Protein AF-A0A4R5Q5Q1-F1 (afdb_monomer)

Solvent-accessible surface area (backbone atoms only — not comparable to full-atom values): 4456 Å² total; per-residue (Å²): 132,67,69,62,60,58,48,51,53,51,52,53,47,52,51,53,51,52,52,49,53,60,56,52,75,71,53,85,68,96,64,83,73,42,58,65,61,29,56,77,68,69,35,51,70,68,43,57,77,78,41,97,58,65,42,70,67,53,49,50,47,64,67,64,56,77,74,76,75,85,125

Secondary structure (DSSP, 8-state):
--HHHHHHHHHHHHHHHHHHHHHHHH--SS----HHHHHHTT-HHHHHTT-SS--HHHHHHHHH-------

InterPro domains:
  IPR007296 Rv2567-like, DUF403 [PF04168] (1-65)

pLDDT: mean 71.83, std 11.67, range [43.69, 87.69]

Radius of gyration: 13.48 Å; Cα contacts (8 Å, |Δi|>4): 30; chains: 1; bounding box: 35×32×26 Å

Sequence (71 aa):
MFWLARYVERAENLARILDVDATFARNQRGDQDWLPVLQLNADETRFAEAHDAPTAESVLHFYLLIRPGRS

Foldseek 3Di:
DPPVVVVVLVVVLVVLVVLVVVLVVPCPDDDPDCVVSCVVVVCVVVLVVPDVDRDPVSSCCVSVPPPDDDD

Organism: NCBI:txid1442381

Mean predicted aligned error: 9.23 Å

Structure (mmCIF, N/CA/C/O backbone):
data_AF-A0A4R5Q5Q1-F1
#
_entry.id   AF-A0A4R5Q5Q1-F1
#
loop_
_atom_site.group_PDB
_atom_site.id
_atom_site.type_symbol
_atom_site.label_atom_id
_atom_site.label_alt_id
_atom_site.label_comp_id
_atom_site.label_asym_id
_atom_site.label_entity_id
_atom_site.label_seq_id
_atom_site.pdbx_PDB_ins_code
_atom_site.Cartn_x
_atom_site.Cartn_y
_atom_site.Cartn_z
_atom_site.occupancy
_atom_site.B_iso_or_equiv
_atom_site.auth_seq_id
_atom_site.auth_comp_id
_atom_site.auth_asym_id
_atom_site.auth_atom_id
_atom_site.pdbx_PDB_model_num
ATOM 1 N N . MET A 1 1 ? -16.807 16.253 12.277 1.00 55.84 1 MET A N 1
ATOM 2 C CA . MET A 1 1 ? -15.576 16.728 11.604 1.00 55.84 1 MET A CA 1
ATOM 3 C C . MET A 1 1 ? -15.166 15.724 10.522 1.00 55.84 1 MET A C 1
ATOM 5 O O . MET A 1 1 ? -14.241 14.958 10.728 1.00 55.84 1 MET A O 1
ATOM 9 N N . PHE A 1 2 ? -15.883 15.662 9.393 1.00 61.44 2 PHE A N 1
ATOM 10 C CA . PHE A 1 2 ? -15.730 14.568 8.409 1.00 61.44 2 PHE A CA 1
ATOM 11 C C . PHE A 1 2 ? -14.820 14.904 7.213 1.00 61.44 2 PHE A C 1
ATOM 13 O O . PHE A 1 2 ? -14.356 14.005 6.519 1.00 61.44 2 PHE A O 1
ATOM 20 N N . TRP A 1 3 ? -14.535 16.187 6.969 1.00 53.38 3 TRP A N 1
ATOM 21 C CA . TRP A 1 3 ? -13.799 16.611 5.771 1.00 53.38 3 TRP A CA 1
ATOM 22 C C . TRP A 1 3 ? -12.287 16.334 5.859 1.00 53.38 3 TRP A C 1
ATOM 24 O O . TRP A 1 3 ? -11.684 15.936 4.867 1.00 53.38 3 TRP A O 1
ATOM 34 N N . LEU A 1 4 ? -11.694 16.485 7.049 1.00 65.25 4 LEU A N 1
ATOM 35 C CA . LEU A 1 4 ? -10.267 16.246 7.293 1.00 65.25 4 LEU A CA 1
ATOM 36 C C . LEU A 1 4 ? -9.912 14.757 7.218 1.00 65.25 4 LEU A C 1
ATOM 38 O O . LEU A 1 4 ? -8.939 14.403 6.564 1.00 65.25 4 LEU A O 1
ATOM 42 N N . ALA A 1 5 ? -10.737 13.887 7.808 1.00 65.56 5 ALA A N 1
ATOM 43 C CA . ALA A 1 5 ? -10.528 12.438 7.771 1.00 65.56 5 ALA A CA 1
ATOM 44 C C . ALA A 1 5 ? -10.478 11.902 6.329 1.00 65.56 5 ALA A C 1
ATOM 46 O O . ALA A 1 5 ? -9.554 11.186 5.963 1.00 65.56 5 ALA A O 1
ATOM 47 N N . ARG A 1 6 ? -11.406 12.347 5.474 1.00 66.69 6 ARG A N 1
ATOM 48 C CA . ARG A 1 6 ? -11.479 11.942 4.061 1.00 66.69 6 ARG A CA 1
ATOM 49 C C . ARG A 1 6 ? -10.341 12.521 3.206 1.00 66.69 6 ARG A C 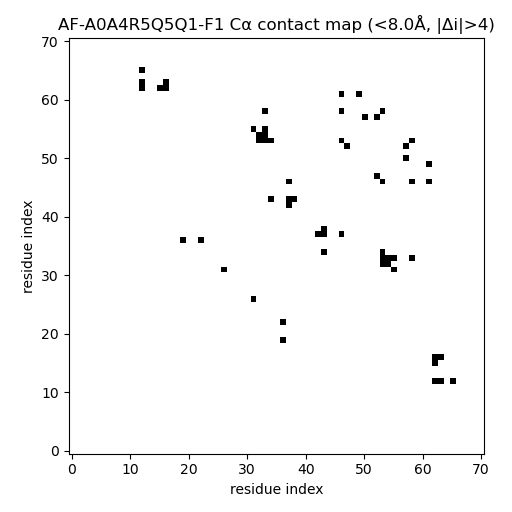1
ATOM 51 O O . ARG A 1 6 ? -9.993 11.953 2.175 1.00 66.69 6 ARG A O 1
ATOM 58 N N . TYR A 1 7 ? -9.759 13.651 3.618 1.00 67.00 7 TYR A N 1
ATOM 59 C CA . TYR A 1 7 ? -8.600 14.250 2.950 1.00 67.00 7 TYR A CA 1
ATOM 60 C C . TYR A 1 7 ? -7.299 13.515 3.301 1.00 67.00 7 TYR A C 1
ATOM 62 O O . TYR A 1 7 ? -6.487 13.258 2.415 1.00 67.00 7 TYR A O 1
ATOM 70 N N . VAL A 1 8 ? -7.134 13.132 4.571 1.00 71.94 8 VAL A N 1
ATOM 71 C CA . VAL A 1 8 ? -5.999 12.321 5.042 1.00 71.94 8 VAL A CA 1
ATOM 72 C C . VAL A 1 8 ? -6.029 10.934 4.405 1.00 71.94 8 VAL A C 1
ATOM 74 O O . VAL A 1 8 ? -5.024 10.512 3.847 1.00 71.94 8 VAL A O 1
ATOM 77 N N . GLU A 1 9 ? -7.194 10.286 4.375 1.00 71.44 9 GLU A N 1
ATOM 78 C CA . GLU A 1 9 ? -7.389 8.983 3.722 1.00 71.44 9 GLU A CA 1
ATOM 79 C C . GLU A 1 9 ? -7.000 9.030 2.235 1.00 71.44 9 GLU A C 1
ATOM 81 O O . GLU A 1 9 ? -6.282 8.168 1.734 1.00 71.44 9 GLU A O 1
ATOM 86 N N . ARG A 1 10 ? -7.395 10.093 1.520 1.00 73.75 10 ARG A N 1
ATOM 87 C CA . ARG A 1 10 ? -7.017 10.285 0.113 1.00 73.75 10 ARG A CA 1
ATOM 88 C C . ARG A 1 10 ? -5.512 10.505 -0.072 1.00 73.75 10 ARG A C 1
ATOM 90 O O . ARG A 1 10 ? -4.954 10.009 -1.049 1.00 73.75 10 ARG A O 1
ATOM 97 N N . ALA A 1 11 ? -4.868 11.259 0.818 1.00 75.06 11 ALA A N 1
ATOM 98 C CA . ALA A 1 11 ? -3.427 11.500 0.764 1.00 75.06 11 ALA A CA 1
ATOM 99 C C . ALA A 1 11 ? -2.628 10.217 1.041 1.00 75.06 11 ALA A C 1
ATOM 101 O O . ALA A 1 11 ? -1.657 9.933 0.344 1.00 75.06 11 ALA A O 1
ATOM 102 N N . GLU A 1 12 ? -3.078 9.414 2.001 1.00 74.56 12 GLU A N 1
ATOM 103 C CA . GLU A 1 12 ? -2.490 8.117 2.327 1.00 74.56 12 GLU A CA 1
ATOM 104 C C . GLU A 1 12 ? -2.614 7.126 1.162 1.00 74.56 12 GLU A C 1
ATOM 106 O O . GLU A 1 12 ? -1.647 6.450 0.812 1.00 74.56 12 GLU A O 1
ATOM 111 N N . ASN A 1 13 ? -3.770 7.098 0.492 1.00 71.81 13 ASN A N 1
ATOM 112 C CA . ASN A 1 13 ? -3.971 6.245 -0.678 1.00 71.81 13 ASN A CA 1
ATOM 113 C C . ASN A 1 13 ? -3.042 6.623 -1.841 1.00 71.81 13 ASN A C 1
ATOM 115 O O . ASN A 1 13 ? -2.499 5.752 -2.516 1.00 71.81 13 ASN A O 1
ATOM 119 N N . LEU A 1 14 ? -2.830 7.924 -2.066 1.00 72.31 14 LEU A N 1
ATOM 120 C CA . LEU A 1 14 ? -1.893 8.405 -3.083 1.00 72.31 14 LEU A CA 1
ATOM 121 C C . LEU A 1 14 ? -0.446 8.038 -2.742 1.00 72.31 14 LEU A C 1
ATOM 123 O O . LEU A 1 14 ? 0.291 7.623 -3.631 1.00 72.31 14 LEU A O 1
ATOM 127 N N . ALA A 1 15 ? -0.050 8.148 -1.472 1.00 77.00 15 ALA A N 1
ATOM 128 C CA . ALA A 1 15 ? 1.284 7.755 -1.028 1.00 77.00 15 ALA A CA 1
ATOM 129 C C . ALA A 1 15 ? 1.540 6.253 -1.242 1.00 77.00 15 ALA A C 1
ATOM 131 O O . ALA A 1 15 ? 2.584 5.896 -1.782 1.00 77.00 15 ALA A O 1
ATOM 132 N N . ARG A 1 16 ? 0.569 5.387 -0.912 1.00 74.81 16 ARG A N 1
ATOM 133 C CA . ARG A 1 16 ? 0.675 3.933 -1.143 1.00 74.81 16 ARG A CA 1
ATOM 134 C C . ARG A 1 16 ? 0.790 3.582 -2.629 1.00 74.81 16 ARG A C 1
ATOM 136 O O . ARG A 1 16 ? 1.634 2.775 -2.996 1.00 74.81 16 ARG A O 1
ATOM 143 N N . ILE A 1 17 ? -0.006 4.211 -3.499 1.00 72.06 17 ILE A N 1
ATOM 144 C CA . ILE A 1 17 ? 0.073 3.988 -4.957 1.00 72.06 17 ILE A CA 1
ATOM 145 C C . ILE A 1 17 ? 1.436 4.425 -5.520 1.00 72.06 17 ILE A C 1
ATOM 147 O O . ILE A 1 17 ? 2.000 3.736 -6.367 1.00 72.06 17 ILE A O 1
ATOM 151 N N . LEU A 1 18 ? 1.974 5.556 -5.053 1.00 72.38 18 LEU A N 1
ATOM 152 C CA . LEU A 1 18 ? 3.287 6.048 -5.483 1.00 72.38 18 LEU A CA 1
ATOM 153 C C . LEU A 1 18 ? 4.434 5.137 -5.021 1.00 72.38 18 LEU A C 1
ATOM 155 O O . LEU A 1 18 ? 5.403 4.957 -5.757 1.00 72.38 18 LEU A O 1
ATOM 159 N N . ASP A 1 19 ? 4.328 4.549 -3.830 1.00 71.75 19 ASP A N 1
ATOM 160 C CA . ASP A 1 19 ? 5.330 3.616 -3.304 1.00 71.75 19 ASP A CA 1
ATOM 161 C C . ASP A 1 19 ? 5.331 2.266 -4.047 1.00 71.75 19 ASP A C 1
ATOM 163 O O . ASP A 1 19 ? 6.388 1.709 -4.366 1.00 71.75 19 ASP A O 1
ATOM 167 N N . VAL A 1 20 ? 4.137 1.796 -4.424 1.00 67.75 20 VAL A N 1
ATOM 168 C CA . VAL A 1 20 ? 3.918 0.672 -5.346 1.00 67.75 20 VAL A CA 1
ATOM 169 C C . VAL A 1 20 ? 4.623 0.962 -6.677 1.00 67.75 20 VAL A C 1
ATOM 171 O O . VAL A 1 20 ? 5.535 0.229 -7.047 1.00 67.75 20 VAL A O 1
ATOM 174 N N . ASP A 1 21 ? 4.322 2.075 -7.351 1.00 67.62 21 ASP A N 1
ATOM 175 C CA . ASP A 1 21 ? 4.942 2.421 -8.643 1.00 67.62 21 ASP A CA 1
ATOM 176 C C . ASP A 1 21 ? 6.482 2.517 -8.566 1.00 67.62 21 ASP A C 1
ATOM 178 O O . ASP A 1 21 ? 7.206 1.942 -9.387 1.00 67.62 21 ASP A O 1
ATOM 182 N N . ALA A 1 22 ? 7.010 3.147 -7.510 1.00 65.38 22 ALA A N 1
ATOM 183 C CA . ALA A 1 22 ? 8.450 3.264 -7.284 1.00 65.38 22 ALA A CA 1
ATOM 184 C C . ALA A 1 22 ? 9.140 1.907 -7.056 1.00 65.38 22 ALA A C 1
ATOM 186 O O . ALA A 1 22 ? 10.297 1.717 -7.453 1.00 65.38 22 ALA A O 1
ATOM 187 N N . THR A 1 23 ? 8.461 0.958 -6.413 1.00 63.84 23 THR A N 1
ATOM 188 C CA . THR A 1 23 ? 9.010 -0.382 -6.172 1.00 63.84 23 THR A CA 1
ATOM 189 C C . THR A 1 23 ? 8.977 -1.246 -7.433 1.00 63.84 23 THR A C 1
ATOM 191 O O . THR A 1 23 ? 9.914 -2.007 -7.676 1.00 63.84 23 THR A O 1
ATOM 194 N N . PHE A 1 24 ? 7.989 -1.060 -8.309 1.00 62.78 24 PHE A N 1
ATOM 195 C CA . PHE A 1 24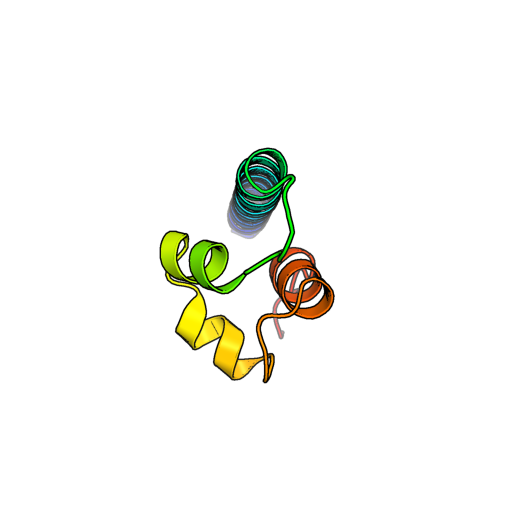 ? 7.900 -1.786 -9.581 1.00 62.78 24 PHE A CA 1
ATOM 196 C C . PHE A 1 24 ? 8.883 -1.274 -10.621 1.00 62.78 24 PHE A C 1
ATOM 198 O O . PHE A 1 24 ? 9.499 -2.076 -11.325 1.00 62.78 24 PHE A O 1
ATOM 205 N N . ALA A 1 25 ? 9.073 0.047 -10.704 1.00 60.44 25 ALA A N 1
ATOM 206 C CA . ALA A 1 25 ? 10.042 0.647 -11.616 1.00 60.44 25 ALA A CA 1
ATOM 207 C C . ALA A 1 25 ? 11.467 0.091 -11.402 1.00 60.44 25 ALA A C 1
ATOM 209 O O . ALA A 1 25 ? 12.269 0.049 -12.342 1.00 60.44 25 ALA A O 1
ATOM 210 N N . ARG A 1 26 ? 11.767 -0.385 -10.182 1.00 59.62 26 ARG A N 1
ATOM 211 C CA . ARG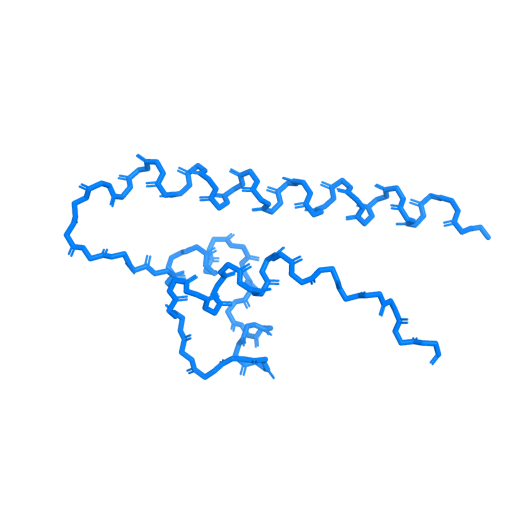 A 1 26 ? 13.035 -1.030 -9.811 1.00 59.62 26 ARG A CA 1
ATOM 212 C C . ARG A 1 26 ? 13.150 -2.511 -10.206 1.00 59.62 26 ARG A C 1
ATOM 214 O O . ARG A 1 26 ? 14.274 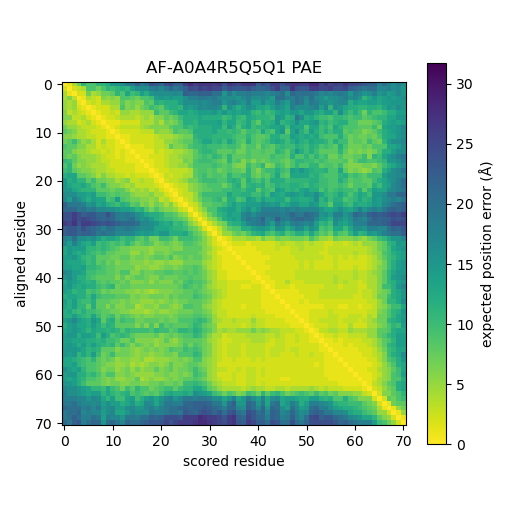-2.962 -10.415 1.00 59.62 26 ARG A O 1
ATOM 221 N N . ASN A 1 27 ? 12.052 -3.249 -10.395 1.00 58.28 27 ASN A N 1
ATOM 222 C CA . ASN A 1 27 ? 12.056 -4.719 -10.537 1.00 58.28 27 ASN A CA 1
ATOM 223 C C . ASN A 1 27 ? 11.837 -5.230 -11.983 1.00 58.28 27 ASN A C 1
ATOM 225 O O . ASN A 1 27 ? 11.163 -6.230 -12.214 1.00 58.28 27 ASN A O 1
ATOM 229 N N . GLN A 1 28 ? 12.455 -4.596 -12.987 1.00 54.84 28 GLN A N 1
ATOM 230 C CA . GLN A 1 28 ? 12.316 -4.937 -14.422 1.00 54.84 28 GLN A CA 1
ATOM 231 C C . GLN A 1 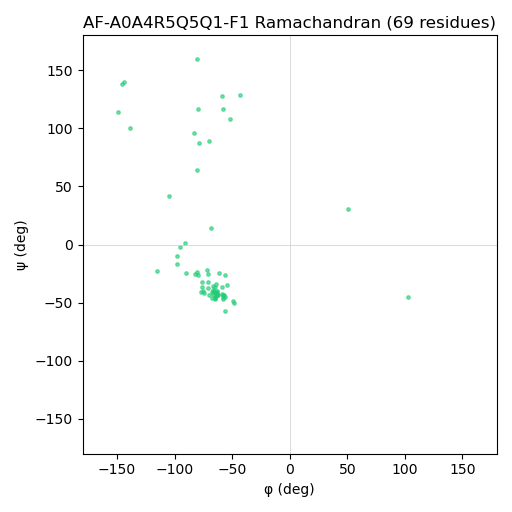28 ? 12.936 -6.289 -14.864 1.00 54.84 28 GLN A C 1
ATOM 233 O O . GLN A 1 28 ? 13.129 -6.516 -16.060 1.00 54.84 28 GLN A O 1
ATOM 238 N N . ARG A 1 29 ? 13.298 -7.198 -13.948 1.00 51.50 29 ARG A N 1
ATOM 239 C CA . ARG A 1 29 ? 13.921 -8.488 -14.294 1.00 51.50 29 ARG A CA 1
ATOM 240 C C . ARG A 1 29 ? 13.367 -9.640 -13.457 1.00 51.50 29 ARG A C 1
ATOM 242 O O . ARG A 1 29 ? 13.841 -9.900 -12.361 1.00 51.50 29 ARG A O 1
ATOM 249 N N . GLY A 1 30 ? 12.457 -10.396 -14.060 1.00 53.62 30 GLY A N 1
ATOM 250 C CA . GLY A 1 30 ? 12.440 -11.855 -13.932 1.00 53.62 30 GLY A CA 1
ATOM 251 C C . GLY A 1 30 ? 11.416 -12.464 -12.985 1.00 53.62 30 GLY A C 1
ATOM 252 O O . GLY A 1 30 ? 10.758 -13.408 -13.397 1.00 53.62 30 GLY A O 1
ATOM 253 N N . ASP A 1 31 ? 11.238 -11.935 -11.779 1.00 56.50 31 ASP A N 1
ATOM 254 C CA . ASP A 1 31 ? 10.229 -12.447 -10.846 1.00 56.50 31 ASP A CA 1
ATOM 255 C C . ASP A 1 31 ? 9.747 -11.281 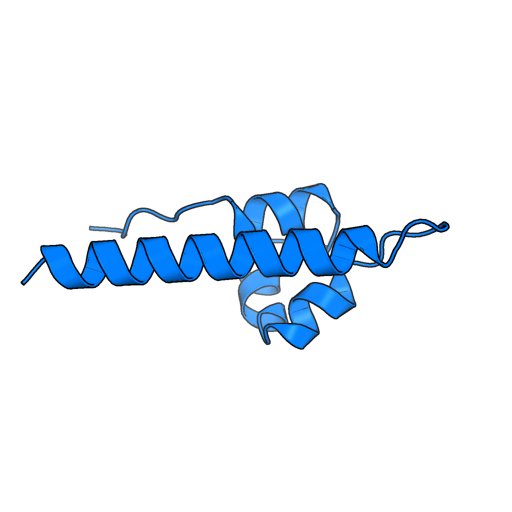-9.985 1.00 56.50 31 ASP A C 1
ATOM 257 O O . ASP A 1 31 ? 10.534 -10.648 -9.276 1.00 56.50 31 ASP A O 1
ATOM 261 N N . GLN A 1 32 ? 8.480 -10.899 -10.139 1.00 65.94 32 GLN A N 1
ATOM 262 C CA . GLN A 1 32 ? 7.916 -9.811 -9.348 1.00 65.94 32 GLN A CA 1
ATOM 263 C C . GLN A 1 32 ? 7.597 -10.382 -7.970 1.00 65.94 32 GLN A C 1
ATOM 265 O O . GLN A 1 32 ? 6.499 -10.883 -7.750 1.00 65.94 32 GLN A O 1
ATOM 270 N N . ASP A 1 33 ? 8.578 -10.366 -7.070 1.00 70.06 33 ASP A N 1
ATOM 271 C CA . ASP A 1 33 ? 8.348 -10.657 -5.660 1.00 70.06 33 ASP A CA 1
ATOM 272 C C . ASP A 1 33 ? 7.761 -9.409 -4.993 1.00 70.06 33 ASP A C 1
ATOM 274 O O . ASP A 1 33 ? 8.370 -8.335 -4.971 1.00 70.06 33 ASP A O 1
ATOM 278 N N . TRP A 1 34 ? 6.535 -9.547 -4.501 1.00 78.44 34 TRP A N 1
ATOM 279 C CA . TRP A 1 34 ? 5.763 -8.465 -3.894 1.00 78.44 34 TRP A CA 1
ATOM 280 C C . TRP A 1 34 ? 5.830 -8.465 -2.382 1.00 78.44 34 TRP A C 1
ATOM 282 O O . TRP A 1 34 ? 5.402 -7.499 -1.748 1.00 78.44 34 TRP A O 1
ATOM 292 N N . LEU A 1 35 ? 6.388 -9.525 -1.801 1.00 81.12 35 LEU A N 1
ATOM 293 C CA . LEU A 1 35 ? 6.592 -9.596 -0.371 1.00 81.12 35 LEU A CA 1
ATOM 294 C C . LEU A 1 35 ? 7.432 -8.403 0.131 1.00 81.12 35 LEU A C 1
ATOM 296 O O . LEU A 1 35 ? 6.962 -7.751 1.062 1.00 81.12 35 LEU A O 1
ATOM 300 N N . PRO A 1 36 ? 8.554 -7.996 -0.513 1.00 81.12 36 PRO A N 1
ATOM 301 C CA . PRO A 1 36 ? 9.328 -6.812 -0.117 1.00 81.12 36 PRO A CA 1
ATOM 302 C C . PRO A 1 36 ? 8.521 -5.508 -0.040 1.00 81.12 36 PRO A C 1
ATOM 304 O O . PRO A 1 36 ? 8.788 -4.678 0.827 1.00 81.12 36 PRO A O 1
ATOM 307 N N . VAL A 1 37 ? 7.523 -5.326 -0.916 1.00 80.12 37 VAL A N 1
ATOM 308 C CA . VAL A 1 37 ? 6.632 -4.148 -0.915 1.00 80.12 37 VAL A CA 1
ATOM 309 C C . VAL A 1 37 ? 5.799 -4.120 0.366 1.00 80.12 37 VAL A C 1
ATOM 311 O O . VAL A 1 37 ? 5.684 -3.082 1.020 1.00 80.12 37 VAL A O 1
ATOM 314 N N . LEU A 1 38 ? 5.249 -5.276 0.748 1.00 83.50 38 LEU A N 1
ATOM 315 C CA . LEU A 1 38 ? 4.454 -5.426 1.965 1.00 83.50 38 LEU A CA 1
ATOM 316 C C . LEU A 1 38 ? 5.311 -5.223 3.221 1.00 83.50 38 LEU A C 1
ATOM 318 O O . LEU A 1 38 ? 4.850 -4.572 4.159 1.00 83.50 38 LEU A O 1
ATOM 322 N N . GLN A 1 39 ? 6.557 -5.718 3.229 1.00 83.44 39 GLN A N 1
ATOM 323 C CA . GLN A 1 39 ? 7.467 -5.553 4.373 1.00 83.44 39 GLN A CA 1
ATOM 324 C C . GLN A 1 39 ? 7.864 -4.088 4.566 1.00 83.44 39 GLN A C 1
ATOM 326 O O . GLN A 1 39 ? 7.855 -3.585 5.689 1.00 83.44 39 GLN A O 1
ATOM 331 N N . LEU A 1 40 ? 8.170 -3.383 3.468 1.00 81.62 40 LEU A N 1
ATOM 332 C CA . LEU A 1 40 ? 8.545 -1.966 3.492 1.00 81.62 40 LEU A CA 1
ATOM 333 C C . LEU A 1 40 ? 7.443 -1.097 4.113 1.00 81.62 40 LEU A C 1
ATOM 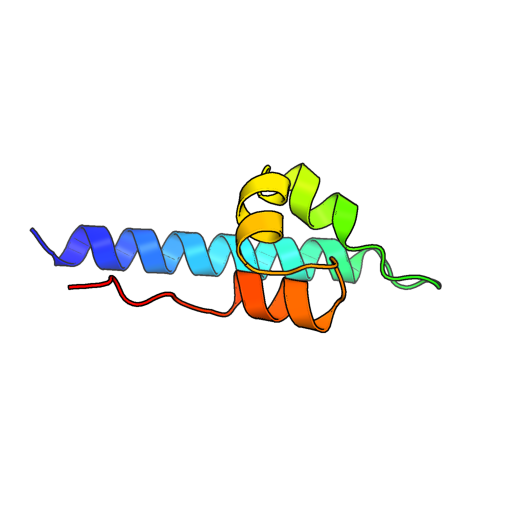335 O O . LEU A 1 40 ? 7.735 -0.157 4.851 1.00 81.62 40 LEU A O 1
ATOM 339 N N . ASN A 1 41 ? 6.185 -1.449 3.848 1.00 81.38 41 ASN A N 1
ATOM 340 C CA . ASN A 1 41 ? 5.013 -0.752 4.367 1.00 81.38 41 ASN A CA 1
ATOM 341 C C . ASN A 1 41 ? 4.494 -1.320 5.700 1.00 81.38 41 ASN A C 1
ATOM 343 O O . ASN A 1 41 ? 3.492 -0.830 6.217 1.00 81.38 41 ASN A O 1
ATOM 347 N N . ALA A 1 42 ? 5.151 -2.346 6.258 1.00 84.50 42 ALA A N 1
ATOM 348 C CA . ALA A 1 42 ? 4.684 -3.103 7.423 1.00 84.50 42 ALA A CA 1
ATOM 349 C C . ALA A 1 42 ? 3.226 -3.605 7.289 1.00 84.50 42 ALA A C 1
ATOM 351 O O . ALA A 1 42 ? 2.5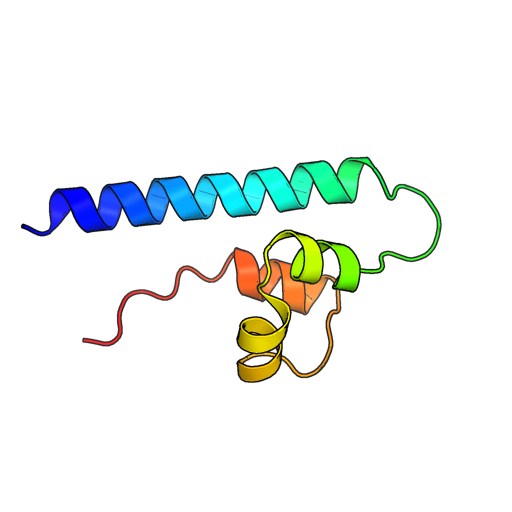04 -3.744 8.278 1.00 84.50 42 ALA A O 1
ATOM 352 N N . ASP A 1 43 ? 2.790 -3.884 6.058 1.00 86.25 43 ASP A N 1
ATOM 353 C CA . ASP A 1 43 ? 1.422 -4.286 5.724 1.00 86.25 43 ASP A CA 1
ATOM 354 C C . ASP A 1 43 ? 1.260 -5.819 5.645 1.00 86.25 43 ASP A C 1
ATOM 356 O O . ASP A 1 43 ? 0.144 -6.287 5.445 1.00 86.25 43 ASP A O 1
ATOM 360 N N . GLU A 1 44 ? 2.324 -6.614 5.827 1.00 87.69 44 GLU A N 1
ATOM 361 C CA . GLU A 1 44 ? 2.305 -8.088 5.704 1.00 87.69 44 GLU A CA 1
ATOM 362 C C . GLU A 1 44 ? 1.152 -8.749 6.476 1.00 87.69 44 GLU A C 1
ATOM 364 O O . GLU A 1 44 ? 0.383 -9.525 5.912 1.00 87.69 44 GLU A O 1
ATOM 369 N N . THR A 1 45 ? 0.989 -8.398 7.755 1.00 85.25 45 THR A N 1
ATOM 370 C CA . THR A 1 45 ? -0.066 -8.952 8.617 1.00 85.25 45 THR A CA 1
ATOM 371 C C . THR A 1 45 ? -1.456 -8.571 8.118 1.00 85.25 45 THR A C 1
ATOM 373 O O . THR A 1 45 ? -2.348 -9.409 8.037 1.00 85.25 45 THR A O 1
ATOM 376 N N . ARG A 1 46 ? -1.643 -7.302 7.742 1.00 85.31 46 ARG A N 1
ATOM 377 C CA . ARG A 1 46 ? -2.931 -6.776 7.274 1.00 85.31 46 ARG A CA 1
ATOM 378 C C . ARG A 1 46 ? -3.294 -7.322 5.891 1.00 85.31 46 ARG A C 1
ATOM 380 O O . ARG A 1 46 ? -4.471 -7.498 5.583 1.00 85.31 46 ARG A O 1
ATOM 387 N N . PHE A 1 47 ? -2.291 -7.583 5.062 1.00 86.19 47 PHE A N 1
ATOM 388 C CA . PHE A 1 47 ? -2.445 -8.245 3.778 1.00 86.19 47 PHE A CA 1
ATOM 389 C C . PHE A 1 47 ? -2.866 -9.705 3.968 1.00 86.19 47 PHE A C 1
ATOM 391 O O . PHE A 1 47 ? -3.843 -10.126 3.354 1.00 86.19 47 PHE A O 1
ATOM 398 N N . ALA A 1 48 ? -2.212 -10.436 4.877 1.00 87.56 48 ALA A N 1
ATOM 399 C CA . ALA A 1 48 ? -2.534 -11.830 5.190 1.00 87.56 48 ALA A CA 1
ATOM 400 C C . ALA A 1 48 ? -3.959 -12.026 5.748 1.00 87.56 48 ALA A C 1
ATOM 402 O O . ALA A 1 48 ? -4.540 -13.096 5.605 1.00 87.56 48 ALA A O 1
ATOM 403 N N . GLU A 1 49 ? -4.559 -10.994 6.351 1.00 87.25 49 GLU A N 1
ATOM 404 C CA . GLU A 1 49 ? -5.970 -11.013 6.770 1.00 87.25 49 GLU A CA 1
ATOM 405 C C . GLU A 1 49 ? -6.966 -10.941 5.597 1.00 87.25 49 GLU A C 1
ATOM 407 O O . GLU A 1 49 ? -8.138 -11.291 5.760 1.00 87.25 49 GLU A O 1
ATOM 412 N N . ALA A 1 50 ? -6.539 -10.441 4.434 1.00 84.62 50 ALA A N 1
ATOM 413 C CA . ALA A 1 50 ? -7.400 -10.177 3.279 1.00 84.62 50 ALA A CA 1
ATOM 414 C C . ALA A 1 50 ? -7.075 -11.041 2.049 1.00 84.62 50 ALA A C 1
ATOM 416 O O . ALA A 1 50 ? -7.939 -11.207 1.186 1.00 84.62 50 ALA A O 1
ATOM 417 N N . HIS A 1 51 ? -5.852 -11.564 1.953 1.00 84.69 51 HIS A N 1
ATOM 418 C CA . HIS A 1 51 ? -5.331 -12.279 0.794 1.00 84.69 51 HIS A CA 1
ATOM 419 C C . HIS A 1 51 ? -4.378 -13.405 1.221 1.00 84.69 51 HIS A C 1
ATOM 421 O O . HIS A 1 51 ? -3.520 -13.208 2.076 1.00 84.69 51 HIS A O 1
ATOM 427 N N . ASP A 1 52 ? -4.487 -14.567 0.572 1.00 82.12 52 ASP A N 1
ATOM 428 C CA . ASP A 1 52 ? -3.711 -15.765 0.930 1.00 82.12 52 ASP A CA 1
ATOM 429 C C . ASP A 1 52 ? -2.264 -15.761 0.400 1.00 82.12 52 ASP A C 1
ATOM 431 O O . ASP A 1 52 ? -1.392 -16.419 0.965 1.00 82.12 52 ASP A O 1
ATOM 435 N N . ALA A 1 53 ? -1.988 -15.048 -0.697 1.00 83.81 53 ALA A N 1
ATOM 436 C CA . ALA A 1 53 ? -0.672 -15.028 -1.337 1.00 83.81 53 ALA A CA 1
ATOM 437 C C . ALA A 1 53 ? -0.345 -13.636 -1.900 1.00 83.81 53 ALA A C 1
ATOM 439 O O . ALA A 1 53 ? -1.230 -13.021 -2.492 1.00 83.81 53 ALA A O 1
ATOM 440 N N . PRO A 1 54 ? 0.905 -13.144 -1.780 1.00 81.50 54 PRO A N 1
ATOM 441 C CA . PRO A 1 54 ? 1.333 -11.836 -2.279 1.00 81.50 54 PRO A CA 1
ATOM 442 C C . PRO A 1 54 ? 1.627 -11.885 -3.783 1.00 81.50 54 PRO A C 1
ATOM 444 O O . PRO A 1 54 ? 2.756 -11.719 -4.235 1.00 81.50 54 PRO A O 1
ATOM 447 N N . THR A 1 55 ? 0.596 -12.148 -4.580 1.00 82.50 55 THR A N 1
ATOM 448 C CA . THR A 1 55 ? 0.674 -12.036 -6.041 1.00 82.50 55 THR A CA 1
ATOM 449 C C . THR A 1 55 ? 0.512 -10.583 -6.479 1.00 82.50 55 THR A C 1
ATOM 451 O O . THR A 1 55 ? -0.078 -9.768 -5.762 1.00 82.50 55 THR A O 1
ATOM 454 N N . ALA A 1 56 ? 0.961 -10.277 -7.695 1.00 76.94 56 ALA A N 1
ATOM 455 C CA . ALA A 1 56 ? 0.803 -8.957 -8.296 1.00 76.94 56 ALA A CA 1
ATOM 456 C C . ALA A 1 56 ? -0.626 -8.424 -8.216 1.00 76.94 56 ALA A C 1
ATOM 458 O O . ALA A 1 56 ? -0.856 -7.301 -7.774 1.00 76.94 56 ALA A O 1
ATOM 459 N N . GLU A 1 57 ? -1.588 -9.258 -8.600 1.00 77.81 57 GLU A N 1
ATOM 460 C CA . GLU A 1 57 ? -2.999 -8.902 -8.621 1.00 77.81 57 GLU A CA 1
ATOM 461 C C . GLU A 1 57 ? -3.535 -8.635 -7.213 1.00 77.81 57 GLU A C 1
ATOM 463 O O . GLU A 1 57 ? -4.159 -7.602 -6.981 1.00 77.81 57 GLU A O 1
ATOM 468 N N . SER A 1 58 ? -3.243 -9.513 -6.251 1.00 83.56 58 SER A N 1
ATOM 469 C CA . SER A 1 58 ? -3.695 -9.339 -4.866 1.00 83.56 58 SER A CA 1
ATOM 470 C C . SER A 1 58 ? -3.079 -8.118 -4.190 1.00 83.56 58 SER A C 1
ATOM 472 O O . SER A 1 58 ? -3.764 -7.438 -3.433 1.00 83.56 58 SER A O 1
ATOM 474 N N . VAL A 1 59 ? -1.810 -7.805 -4.469 1.00 80.88 59 VAL A N 1
ATOM 475 C CA . VAL A 1 59 ? -1.125 -6.659 -3.859 1.00 80.88 59 VAL A CA 1
ATOM 476 C C . VAL A 1 59 ? -1.618 -5.351 -4.475 1.00 80.88 59 VAL A C 1
ATOM 478 O O . VAL A 1 59 ? -1.941 -4.418 -3.741 1.00 80.88 59 VAL A O 1
ATOM 481 N N . LEU A 1 60 ? -1.808 -5.303 -5.798 1.00 79.00 60 LEU A N 1
ATOM 482 C CA . LEU A 1 60 ? -2.508 -4.192 -6.451 1.00 79.00 60 LEU A CA 1
ATOM 483 C C . LEU A 1 60 ? -3.922 -4.017 -5.897 1.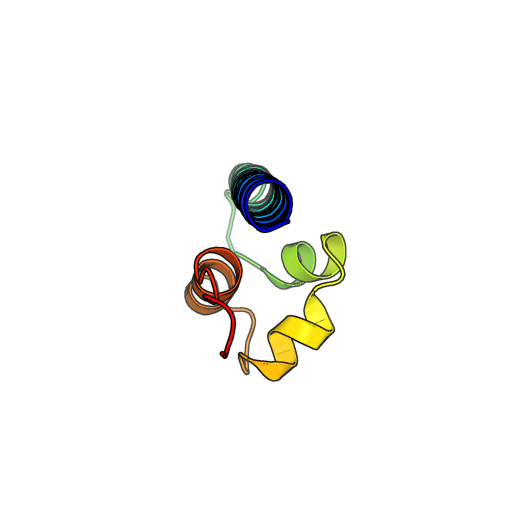00 79.00 60 LEU A C 1
ATOM 485 O O . LEU A 1 60 ? -4.309 -2.903 -5.561 1.00 79.00 60 LEU A O 1
ATOM 489 N N . HIS A 1 61 ? -4.686 -5.098 -5.763 1.00 79.75 61 HIS A N 1
ATOM 490 C CA . HIS A 1 61 ? -6.043 -5.037 -5.234 1.00 79.75 61 HIS A CA 1
ATOM 491 C C . HIS A 1 61 ? -6.069 -4.540 -3.782 1.00 79.75 61 HIS A C 1
ATOM 493 O O . HIS A 1 61 ? -6.876 -3.675 -3.453 1.00 79.75 61 HIS A O 1
ATOM 499 N N . PHE A 1 62 ? -5.149 -5.003 -2.935 1.00 82.62 62 PHE A N 1
ATOM 500 C CA . PHE A 1 62 ? -5.012 -4.546 -1.553 1.00 82.62 62 PHE A CA 1
ATOM 501 C C . PHE A 1 62 ? -4.741 -3.037 -1.451 1.00 82.62 62 PHE A C 1
ATOM 503 O O . PHE A 1 62 ? -5.358 -2.360 -0.628 1.00 82.62 62 PHE A O 1
ATOM 510 N N . TYR A 1 63 ? -3.865 -2.498 -2.304 1.00 79.06 63 TYR A N 1
ATOM 511 C CA . TYR A 1 63 ? -3.512 -1.074 -2.296 1.00 79.06 63 TYR A CA 1
ATOM 512 C C . TYR A 1 63 ? -4.512 -0.174 -3.042 1.00 79.06 63 TYR A C 1
ATOM 514 O O . TYR A 1 63 ? -4.623 1.011 -2.724 1.00 79.06 63 TYR A O 1
ATOM 522 N N . LEU A 1 64 ? -5.258 -0.709 -4.014 1.00 75.12 64 LEU A N 1
ATOM 523 C CA . LEU A 1 64 ? -6.259 0.036 -4.789 1.00 75.12 64 LEU A CA 1
ATOM 524 C C . LEU A 1 64 ? -7.659 0.002 -4.178 1.00 75.12 64 LEU A C 1
ATOM 526 O O . LEU A 1 64 ? -8.453 0.912 -4.443 1.00 75.12 64 LEU A O 1
ATOM 530 N N . LEU A 1 65 ? -7.986 -1.016 -3.377 1.00 71.38 65 LEU A N 1
ATOM 531 C CA . LEU A 1 65 ? -9.274 -1.099 -2.705 1.00 71.38 65 LEU A CA 1
ATOM 532 C C . LEU A 1 65 ? -9.334 -0.032 -1.607 1.00 71.38 65 LEU A C 1
ATOM 534 O O . LEU A 1 65 ? -9.028 -0.271 -0.440 1.00 71.38 65 LEU A O 1
ATOM 538 N N . ILE A 1 66 ? -9.797 1.158 -1.987 1.00 59.44 66 ILE A N 1
ATOM 539 C CA . ILE A 1 66 ? -10.408 2.105 -1.058 1.00 59.44 66 ILE A CA 1
ATOM 540 C C . ILE A 1 66 ? -11.483 1.298 -0.334 1.00 59.44 66 ILE A C 1
ATOM 542 O O . ILE A 1 66 ? -12.473 0.914 -0.953 1.00 59.44 66 ILE A O 1
ATOM 546 N N . ARG A 1 67 ? -11.285 0.972 0.945 1.00 57.00 67 ARG A N 1
ATOM 547 C CA . ARG A 1 67 ? -12.339 0.373 1.763 1.00 57.00 67 ARG A CA 1
ATOM 548 C C . ARG A 1 67 ? -13.189 1.541 2.268 1.00 57.00 67 ARG A C 1
ATOM 550 O O . ARG A 1 67 ? -12.795 2.146 3.262 1.00 57.00 67 ARG A O 1
ATOM 557 N N . PRO A 1 68 ? -14.320 1.903 1.625 1.00 43.69 68 PRO A N 1
ATOM 558 C CA . PRO A 1 68 ? -15.218 2.878 2.221 1.00 43.69 68 PRO A CA 1
ATOM 559 C C . PRO A 1 68 ? -15.649 2.321 3.577 1.00 43.69 68 PRO A C 1
ATOM 561 O O . PRO A 1 68 ? -16.035 1.153 3.675 1.00 43.69 68 PRO A O 1
ATOM 564 N N . GLY A 1 69 ? -15.495 3.136 4.622 1.00 45.28 69 GLY A N 1
ATOM 565 C CA . GLY A 1 69 ? -15.764 2.749 6.001 1.00 45.28 69 GLY A CA 1
ATOM 566 C C . GLY A 1 69 ? -17.056 1.942 6.132 1.00 45.28 69 GLY A C 1
ATOM 567 O O . GLY A 1 69 ? -18.108 2.344 5.632 1.00 45.28 69 GLY A O 1
ATOM 568 N N . ARG A 1 70 ? -16.959 0.786 6.800 1.00 48.81 70 ARG A N 1
ATOM 569 C CA . ARG A 1 70 ? -18.129 0.087 7.335 1.00 48.81 70 ARG A CA 1
ATOM 570 C C . ARG A 1 70 ? -18.829 1.068 8.276 1.00 48.81 70 ARG A C 1
ATOM 572 O O . ARG A 1 70 ? -18.213 1.524 9.239 1.00 48.81 70 ARG A O 1
ATOM 579 N N . SER A 1 71 ? -20.054 1.427 7.902 1.00 47.25 71 SER A N 1
ATOM 580 C CA . SER A 1 71 ? -20.981 2.225 8.702 1.00 47.25 71 SER A CA 1
ATOM 581 C C . SER A 1 71 ? -21.407 1.498 9.970 1.00 47.25 71 SER A C 1
ATOM 583 O O . SER A 1 71 ? -21.320 0.249 9.996 1.00 47.25 71 SER A O 1
#